Protein AF-Q6QNE8-F1 (afdb_monomer_lite)

pLDDT: mean 96.63, std 1.95, range [86.62, 98.81]

Foldseek 3Di:
DVVQVVLLVVVVVCVVVVVPDQQLVVLVVLCPDDPPHDPVSVVSNVQCVVPVPPNTPCPRPVNVVVCVVCVVVLVVVVVVCVVVVHDDPVSVVVNVVVVVVPDPDDPVVVVQVVCCVVPVPDDD

Secondary structure (DSSP, 8-state):
-HHHHHHHHH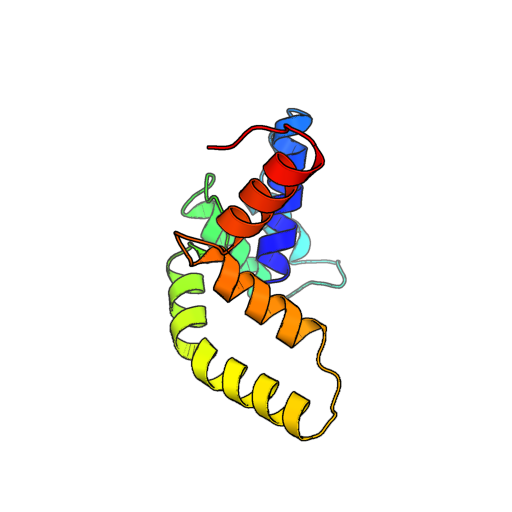HHHHHHHT----HHHHHHHTTSSSTT--THHHHHHHHHHH-TT-S-GGGSHHHHHHHHHHHHHHHHHHHHHHHTT---HHHHHHHHHHHHHT-SS-THHHHHHHHHHHH-----

Sequence (124 aa):
CSYAQGMNLLRAKSGEKGWNLNLGEMARIWKGGCIIRAVFLDRIKKAYQRNPNLANLMVDPEFAREMVQRQAAWRRVVGLAVQKGISVPGMSASLQYFDTYRRSRLPANLVQAQRDYFGAHTYE

Organism: Capsicum annuum (NCBI:txid4072)

InterPro domains:
  IPR006114 6-phosphogluconate dehydrogenase, C-terminal [PF00393] (1-124)
  IPR006114 6-phosphogluconate dehydrogenase, C-terminal [SM01350] (1-124)
  IPR006183 6-phosphogluconate dehydrogenase [PTHR11811] (1-124)
  IPR008927 6-phosphogluconate dehydrogenase-like, C-terminal domain superfamily [SSF48179] (1-124)
  IPR013328 6-phosphogluconate dehydrogenase, domain 2 [G3DSA:1.10.1040.10] (1-104)

Structure (mmCIF, N/CA/C/O backbone):
data_AF-Q6QNE8-F1
#
_entry.id   AF-Q6QNE8-F1
#
loop_
_atom_site.group_PDB
_atom_site.id
_atom_site.type_symbol
_atom_site.label_atom_id
_atom_site.label_alt_id
_atom_site.label_comp_id
_atom_site.label_asym_id
_atom_site.label_entity_id
_atom_site.label_seq_id
_atom_site.pdbx_PDB_ins_code
_atom_site.Cartn_x
_atom_site.Cartn_y
_atom_site.Cartn_z
_atom_site.occupancy
_atom_site.B_iso_or_equiv
_atom_site.auth_seq_id
_atom_site.auth_comp_id
_atom_site.auth_asym_id
_atom_site.auth_atom_id
_atom_site.pdbx_PDB_model_num
ATOM 1 N N . CYS A 1 1 ? -4.572 0.368 1.516 1.00 92.94 1 CYS A N 1
ATOM 2 C CA . CYS A 1 1 ? -3.180 0.601 1.064 1.00 92.94 1 CYS A CA 1
ATOM 3 C C . CYS A 1 1 ? -2.566 1.878 1.631 1.00 92.94 1 CYS A C 1
ATOM 5 O O . CYS A 1 1 ? -1.560 1.755 2.307 1.00 92.94 1 CYS A O 1
ATOM 7 N N . SER A 1 2 ? -3.153 3.068 1.434 1.00 97.25 2 SER A N 1
ATOM 8 C CA . SER A 1 2 ? -2.552 4.334 1.910 1.00 97.25 2 SER A CA 1
ATOM 9 C C . SER A 1 2 ? -2.196 4.337 3.412 1.00 97.25 2 SER A C 1
ATOM 11 O O . SER A 1 2 ? -1.033 4.528 3.753 1.00 97.25 2 SER A O 1
ATOM 13 N N . TYR A 1 3 ? -3.131 3.983 4.307 1.00 97.69 3 TYR A N 1
ATOM 14 C CA . TYR A 1 3 ? -2.822 3.838 5.741 1.00 97.69 3 TYR A CA 1
ATOM 15 C C . TYR A 1 3 ? -1.707 2.823 6.023 1.00 97.69 3 TYR A C 1
ATOM 17 O O . TYR A 1 3 ? -0.852 3.076 6.859 1.00 97.69 3 TYR A O 1
ATOM 25 N N . ALA A 1 4 ? -1.671 1.694 5.311 1.00 97.56 4 ALA A N 1
ATOM 26 C CA . ALA A 1 4 ? -0.616 0.695 5.481 1.00 97.56 4 ALA A CA 1
ATOM 27 C C . ALA A 1 4 ? 0.774 1.262 5.147 1.00 97.56 4 ALA A C 1
ATOM 29 O O . ALA A 1 4 ? 1.720 1.052 5.900 1.00 97.56 4 ALA A O 1
ATOM 30 N N . GLN A 1 5 ? 0.880 2.035 4.062 1.00 98.00 5 GLN A N 1
ATOM 31 C CA . GLN A 1 5 ? 2.117 2.723 3.685 1.00 98.00 5 GLN A CA 1
ATOM 32 C C . GLN A 1 5 ? 2.517 3.770 4.734 1.00 98.00 5 GLN A C 1
ATOM 34 O O . GLN A 1 5 ? 3.669 3.792 5.158 1.00 98.00 5 GLN A O 1
ATOM 39 N N . GLY A 1 6 ? 1.565 4.581 5.210 1.00 97.62 6 GLY A N 1
ATOM 40 C CA . GLY A 1 6 ? 1.819 5.587 6.246 1.00 97.62 6 GLY A CA 1
ATOM 41 C C . GLY A 1 6 ? 2.283 4.980 7.573 1.00 97.62 6 GLY A C 1
ATOM 42 O O . GLY A 1 6 ? 3.258 5.444 8.159 1.00 97.62 6 GLY A O 1
ATOM 43 N N . MET A 1 7 ? 1.650 3.895 8.024 1.00 97.00 7 MET A N 1
ATOM 44 C CA 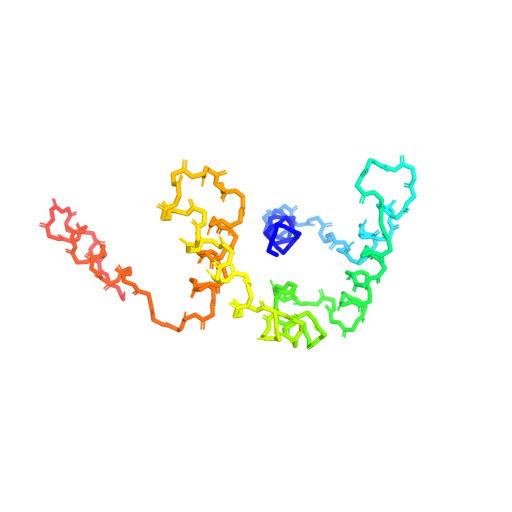. MET A 1 7 ? 2.061 3.214 9.255 1.00 97.00 7 MET A CA 1
ATOM 45 C C . MET A 1 7 ? 3.440 2.554 9.121 1.00 97.00 7 MET A C 1
ATOM 47 O O . MET A 1 7 ? 4.225 2.590 10.068 1.00 97.00 7 MET A O 1
ATOM 51 N N . ASN A 1 8 ? 3.774 2.002 7.949 1.00 96.12 8 ASN A N 1
ATOM 52 C CA . ASN A 1 8 ? 5.115 1.474 7.687 1.00 96.12 8 ASN A CA 1
ATOM 53 C C . ASN A 1 8 ? 6.178 2.575 7.680 1.00 96.12 8 ASN A C 1
ATOM 55 O O . ASN A 1 8 ? 7.264 2.362 8.211 1.00 96.12 8 ASN A O 1
ATOM 59 N N . LEU A 1 9 ? 5.867 3.748 7.120 1.00 97.50 9 LEU A N 1
ATOM 60 C CA . LEU A 1 9 ? 6.767 4.900 7.141 1.00 97.50 9 LEU A CA 1
ATOM 61 C C . LEU A 1 9 ? 7.071 5.335 8.581 1.00 97.50 9 LEU A C 1
ATOM 63 O O . LEU A 1 9 ? 8.234 5.504 8.947 1.00 97.50 9 LEU A O 1
ATOM 67 N N . LEU A 1 10 ? 6.036 5.450 9.418 1.00 97.06 10 LEU A N 1
ATOM 68 C CA . LEU A 1 10 ? 6.185 5.785 10.837 1.00 97.06 10 LEU A CA 1
ATOM 69 C C . LEU A 1 10 ? 7.005 4.736 11.591 1.00 97.06 10 LEU A C 1
ATOM 71 O O . LEU A 1 10 ? 7.883 5.089 12.374 1.00 97.06 10 LEU A O 1
ATOM 75 N N . ARG A 1 11 ? 6.767 3.449 11.321 1.00 95.88 11 ARG A N 1
ATOM 76 C CA . ARG A 1 11 ? 7.547 2.345 11.894 1.00 95.88 11 ARG A CA 1
ATOM 77 C C . ARG A 1 11 ? 9.020 2.423 11.509 1.00 95.88 11 ARG A C 1
ATOM 79 O O . ARG A 1 11 ? 9.873 2.344 12.387 1.00 95.88 11 ARG A O 1
ATOM 86 N N . ALA A 1 12 ? 9.311 2.587 10.219 1.00 96.69 12 ALA A N 1
ATOM 87 C CA . ALA A 1 12 ? 10.678 2.684 9.720 1.00 96.69 12 ALA A CA 1
ATOM 88 C C . ALA A 1 12 ? 11.410 3.858 10.380 1.00 96.69 12 ALA A C 1
ATOM 90 O O . ALA A 1 12 ? 12.511 3.683 10.901 1.00 96.69 12 ALA A O 1
ATOM 91 N N . LYS A 1 13 ? 10.758 5.027 10.462 1.00 97.81 13 LYS A N 1
ATOM 92 C CA . LYS A 1 13 ? 11.352 6.200 11.107 1.00 97.81 13 LYS A CA 1
ATOM 93 C C . LYS A 1 13 ? 11.528 6.023 12.613 1.00 97.81 13 LYS A C 1
ATOM 95 O O . LYS A 1 13 ? 12.545 6.443 13.157 1.00 97.81 13 LYS A O 1
ATOM 100 N N . SER A 1 14 ? 10.578 5.367 13.278 1.00 96.62 14 SER A N 1
ATOM 101 C CA . SER A 1 14 ? 10.701 5.010 14.691 1.00 96.62 14 SER A CA 1
ATOM 102 C C . SER A 1 14 ? 11.904 4.108 14.952 1.00 96.62 14 SER A C 1
ATOM 104 O O . SER A 1 14 ? 12.565 4.295 15.968 1.00 96.62 14 SER A O 1
ATOM 106 N N . GLY A 1 15 ? 12.171 3.141 14.067 1.00 95.94 15 GLY A N 1
ATOM 107 C CA . GLY A 1 15 ? 13.340 2.264 14.157 1.00 95.94 15 GLY A CA 1
ATOM 108 C C . GLY A 1 15 ? 14.644 3.031 13.951 1.00 95.94 15 GLY A C 1
ATOM 109 O O . GLY A 1 15 ? 15.539 2.943 14.781 1.00 95.94 15 GLY A O 1
ATOM 110 N N . GLU A 1 16 ? 14.713 3.861 12.906 1.00 97.94 16 GLU A N 1
ATOM 111 C CA . GLU A 1 16 ? 15.879 4.712 12.615 1.00 97.94 16 GLU A CA 1
ATOM 112 C C . GLU A 1 16 ? 16.214 5.671 13.770 1.00 97.94 16 GLU A C 1
ATOM 114 O O . GLU A 1 16 ? 17.380 5.954 14.028 1.00 97.94 16 GLU A O 1
ATOM 119 N N . LYS A 1 17 ? 15.194 6.207 14.454 1.00 97.75 17 LYS A N 1
ATOM 120 C CA . LYS A 1 17 ? 15.363 7.220 15.507 1.00 97.75 17 LYS A CA 1
ATOM 121 C C . LYS A 1 17 ? 15.286 6.685 16.936 1.00 97.75 17 LYS A C 1
ATOM 123 O O . LYS A 1 17 ? 15.443 7.470 17.866 1.00 97.75 17 LYS A O 1
ATOM 128 N N . GLY A 1 18 ? 15.010 5.397 17.130 1.00 97.38 18 GLY A N 1
ATOM 129 C CA . GLY A 1 18 ? 14.828 4.813 18.463 1.00 97.38 18 GLY A CA 1
ATOM 130 C C . GLY A 1 18 ? 13.645 5.395 19.252 1.00 97.38 18 GLY A C 1
ATOM 131 O O . GLY A 1 18 ? 13.650 5.366 20.477 1.00 97.38 18 GLY A O 1
ATOM 132 N N . TRP A 1 19 ? 12.627 5.942 18.579 1.00 97.25 19 TRP A N 1
ATOM 133 C CA . TRP A 1 19 ? 11.502 6.624 19.240 1.00 97.25 19 TRP A CA 1
ATOM 134 C C . TRP A 1 19 ? 10.514 5.689 19.939 1.00 97.25 19 TRP A C 1
ATOM 136 O O . TRP A 1 19 ? 9.680 6.163 20.705 1.00 97.25 19 TRP A O 1
ATOM 146 N N . ASN A 1 20 ? 10.569 4.383 19.657 1.00 95.12 20 ASN A N 1
ATOM 147 C CA . ASN A 1 20 ? 9.636 3.385 20.191 1.00 95.12 20 ASN A CA 1
ATOM 148 C C . ASN A 1 20 ? 8.158 3.804 20.047 1.00 95.12 20 ASN A C 1
ATOM 150 O O . ASN A 1 20 ? 7.368 3.702 20.986 1.00 95.12 20 ASN A O 1
ATOM 154 N N . LEU A 1 21 ? 7.778 4.295 18.859 1.00 95.94 21 LEU A N 1
ATOM 155 C CA . LEU A 1 21 ? 6.424 4.775 18.589 1.00 95.94 21 LEU A CA 1
ATOM 156 C C . LEU A 1 21 ? 5.383 3.677 18.823 1.00 95.94 21 LEU A C 1
ATOM 158 O O . LEU A 1 21 ? 5.429 2.601 18.221 1.00 95.94 21 LEU A O 1
ATOM 162 N N . ASN A 1 22 ? 4.364 4.000 19.618 1.00 95.94 22 ASN A N 1
ATOM 163 C CA . ASN A 1 22 ? 3.194 3.151 19.779 1.00 95.94 22 ASN A CA 1
ATOM 164 C C . ASN A 1 22 ? 2.166 3.441 18.673 1.00 95.94 22 ASN A C 1
ATOM 166 O O . ASN A 1 22 ? 1.326 4.335 18.781 1.00 95.94 22 ASN A O 1
ATOM 170 N N . LEU A 1 23 ? 2.225 2.647 17.604 1.00 95.69 23 LEU A N 1
ATOM 171 C CA . LEU A 1 23 ? 1.351 2.783 16.436 1.00 95.69 23 LEU A CA 1
ATOM 172 C C . LEU A 1 23 ? -0.147 2.607 16.754 1.00 95.69 23 LEU A C 1
ATOM 174 O O . LEU A 1 23 ? -0.990 3.234 16.110 1.00 95.69 23 LEU A O 1
ATOM 178 N N . GLY A 1 24 ? -0.490 1.791 17.755 1.00 94.50 24 GLY A N 1
ATOM 179 C CA . GLY A 1 24 ? -1.872 1.628 18.214 1.00 94.50 24 GLY A CA 1
ATOM 180 C C . GLY A 1 24 ? -2.406 2.890 18.894 1.00 94.50 24 GLY A C 1
ATOM 181 O O . GLY A 1 24 ? -3.523 3.325 18.605 1.00 94.50 24 GLY A O 1
ATOM 182 N N . GLU A 1 25 ? -1.589 3.523 19.738 1.00 95.56 25 GLU A N 1
ATOM 183 C CA . GLU A 1 25 ? -1.935 4.791 20.389 1.00 95.56 25 GLU A CA 1
ATOM 184 C C . GLU A 1 25 ? -1.999 5.955 19.398 1.00 95.56 25 GLU A C 1
ATOM 186 O O . GLU A 1 25 ? -2.920 6.769 19.481 1.00 95.56 25 GLU A O 1
ATOM 191 N N . MET A 1 26 ? -1.117 5.990 18.394 1.00 95.00 26 MET A N 1
ATOM 192 C CA . MET A 1 26 ? -1.219 6.954 17.290 1.00 95.00 26 MET A CA 1
ATOM 193 C C . MET A 1 26 ? -2.563 6.835 16.557 1.00 95.00 26 MET A C 1
ATOM 195 O O . MET A 1 26 ? -3.267 7.827 16.364 1.00 95.00 26 MET A O 1
ATOM 199 N N . ALA A 1 27 ? -2.976 5.611 16.212 1.00 94.44 27 ALA A N 1
ATOM 200 C CA . ALA A 1 27 ? -4.275 5.386 15.585 1.00 94.44 27 ALA A CA 1
ATOM 201 C C . ALA A 1 27 ? -5.444 5.804 16.495 1.00 94.44 27 ALA A C 1
ATOM 203 O O . ALA A 1 27 ? -6.453 6.304 15.997 1.00 94.44 27 ALA A O 1
ATOM 204 N N . ARG A 1 28 ? -5.313 5.647 17.823 1.00 94.25 28 ARG A N 1
ATOM 205 C CA . ARG A 1 28 ? -6.322 6.091 18.797 1.00 94.25 28 ARG A CA 1
ATOM 206 C C . ARG A 1 28 ? -6.467 7.612 18.814 1.00 94.25 28 ARG A C 1
ATOM 208 O O . ARG A 1 28 ? -7.602 8.082 18.771 1.00 94.25 28 ARG A O 1
ATOM 215 N N . ILE A 1 29 ? -5.370 8.370 18.880 1.00 94.62 29 ILE A N 1
ATOM 216 C CA . ILE A 1 29 ? -5.443 9.842 18.942 1.00 94.62 29 ILE A CA 1
ATOM 217 C C . ILE A 1 29 ? -6.000 10.445 17.648 1.00 94.62 29 ILE A C 1
ATOM 219 O O . ILE A 1 29 ? -6.708 11.443 17.701 1.00 94.62 29 ILE A O 1
ATOM 223 N N . TRP A 1 30 ? -5.798 9.798 16.495 1.00 95.56 30 TRP A N 1
ATOM 224 C CA . TRP A 1 30 ? -6.401 10.236 15.232 1.00 95.56 30 TRP A CA 1
ATOM 225 C C . TRP A 1 30 ? -7.918 10.007 15.150 1.00 95.56 30 TRP A C 1
ATOM 227 O O . TRP A 1 30 ? -8.564 10.486 14.223 1.00 95.56 30 TRP A O 1
ATOM 237 N N . LYS A 1 31 ? -8.534 9.293 16.100 1.00 90.19 31 LYS A N 1
ATOM 238 C CA . LYS A 1 31 ? -9.993 9.089 16.092 1.00 90.19 31 LYS A CA 1
ATOM 239 C C . LYS A 1 31 ? -10.784 10.369 16.374 1.00 90.19 31 LYS A C 1
ATOM 241 O O . LYS A 1 31 ? -11.957 10.421 16.016 1.00 90.19 31 LYS A O 1
ATOM 246 N N . GLY A 1 32 ? -10.186 11.364 17.029 1.00 88.50 32 GLY A N 1
ATOM 247 C CA . GLY A 1 32 ? -10.865 12.588 17.456 1.00 88.50 32 GLY A CA 1
ATOM 248 C C . GLY A 1 32 ? -10.101 13.844 17.053 1.00 88.50 32 GLY A C 1
ATOM 249 O O . GLY A 1 32 ? -8.876 13.842 16.993 1.00 88.50 32 GLY A O 1
ATOM 250 N N . GLY A 1 33 ? -10.829 14.922 16.758 1.00 91.50 33 GLY A N 1
ATOM 251 C CA . GLY A 1 33 ? -10.270 16.255 16.498 1.00 91.50 33 GLY A CA 1
ATOM 252 C C . GLY A 1 33 ? -9.585 16.445 15.139 1.00 91.50 33 GLY A C 1
ATOM 253 O O . GLY A 1 33 ? -9.717 17.511 14.547 1.00 91.50 33 GLY A O 1
ATOM 254 N N . CYS A 1 34 ? -8.906 15.434 14.592 1.00 95.19 34 CYS A N 1
ATOM 255 C CA . CYS A 1 34 ? -8.187 15.582 13.326 1.00 95.19 34 CYS A CA 1
ATOM 256 C C . CYS A 1 34 ? -9.092 15.432 12.082 1.00 95.19 34 CYS A C 1
ATOM 258 O O . CYS A 1 34 ? -10.245 14.987 12.154 1.00 95.19 34 CYS A O 1
ATOM 260 N N . ILE A 1 35 ? -8.560 15.818 10.915 1.00 97.44 35 ILE A N 1
ATOM 261 C CA . ILE A 1 35 ? -9.271 15.788 9.622 1.00 97.44 35 ILE A CA 1
ATOM 262 C C . ILE A 1 35 ? -9.530 14.356 9.138 1.00 97.44 35 ILE A C 1
ATOM 264 O O . ILE A 1 35 ? -10.591 14.077 8.590 1.00 97.44 35 ILE A O 1
ATOM 268 N N . ILE A 1 36 ? -8.605 13.427 9.391 1.00 95.81 36 ILE A N 1
ATOM 269 C CA . ILE A 1 36 ? -8.696 12.034 8.919 1.00 95.81 36 ILE A CA 1
ATOM 270 C C . ILE A 1 36 ? -9.549 11.128 9.823 1.00 95.81 36 ILE A C 1
ATOM 272 O O . ILE A 1 36 ? -9.550 9.907 9.650 1.00 95.81 36 ILE A O 1
ATOM 276 N N . ARG A 1 37 ? -10.249 11.707 10.807 1.00 95.38 37 ARG A N 1
ATOM 277 C CA . ARG A 1 37 ? -11.055 10.968 11.784 1.00 95.38 37 ARG A CA 1
ATOM 278 C C . ARG A 1 37 ? -12.089 10.082 11.085 1.00 95.38 37 ARG A C 1
ATOM 280 O O . ARG A 1 37 ? -12.860 10.539 10.245 1.00 95.38 37 ARG A O 1
ATOM 287 N N . ALA A 1 38 ? -12.122 8.805 11.448 1.00 95.12 38 ALA A N 1
ATOM 288 C CA . ALA A 1 38 ? -13.068 7.842 10.897 1.00 95.12 38 ALA A CA 1
ATOM 289 C C . ALA A 1 38 ? -13.232 6.641 11.833 1.00 95.12 38 ALA A C 1
ATOM 291 O O . ALA A 1 38 ? -12.294 6.259 12.536 1.00 95.12 38 ALA A O 1
ATOM 292 N N . VAL A 1 39 ? -14.380 5.956 11.747 1.00 94.31 39 VAL A N 1
ATOM 293 C CA . VAL A 1 39 ? -14.587 4.640 12.390 1.00 94.31 39 VAL A CA 1
ATOM 294 C C . VAL A 1 39 ? -13.520 3.618 11.968 1.00 94.31 39 VAL A C 1
ATOM 296 O O . VAL A 1 39 ? -13.163 2.729 12.736 1.00 94.31 39 VAL A O 1
ATOM 299 N N . PHE A 1 40 ? -12.938 3.799 10.778 1.00 95.44 40 PHE A N 1
ATOM 300 C CA . PHE A 1 40 ? -11.826 3.007 10.254 1.00 95.44 40 PHE A CA 1
ATOM 301 C C . PHE A 1 40 ? -10.598 2.985 11.179 1.00 95.44 40 PHE A C 1
ATOM 303 O O . PHE A 1 40 ? -9.935 1.958 11.300 1.00 95.44 40 PHE A O 1
ATOM 310 N N . LEU A 1 41 ? -10.312 4.083 11.884 1.00 96.69 41 LEU A N 1
ATOM 311 C CA . LEU A 1 41 ? -9.147 4.183 12.768 1.00 96.69 41 LEU A CA 1
ATOM 312 C C . LEU A 1 41 ? -9.265 3.291 14.010 1.00 96.69 41 LEU A C 1
ATOM 314 O O . LEU A 1 41 ? -8.252 2.835 14.535 1.00 96.69 41 LEU A O 1
ATOM 318 N N . ASP A 1 42 ? -10.487 2.964 14.444 1.00 95.69 42 ASP A N 1
ATOM 319 C CA . ASP A 1 42 ? -10.699 1.974 15.506 1.00 95.69 42 ASP A CA 1
ATOM 320 C C . ASP A 1 42 ? -10.230 0.577 15.082 1.00 95.69 42 ASP A C 1
ATOM 322 O O . ASP A 1 42 ? -9.664 -0.168 15.879 1.00 95.69 42 ASP A O 1
ATOM 326 N N . ARG A 1 43 ? -10.394 0.248 13.797 1.00 96.38 43 ARG A N 1
ATOM 327 C CA . ARG A 1 43 ? -9.934 -1.021 13.224 1.00 96.38 43 ARG A CA 1
ATOM 328 C C . ARG A 1 43 ? -8.411 -1.076 13.133 1.00 96.38 43 ARG A C 1
ATOM 330 O O . ARG A 1 43 ? -7.825 -2.099 13.466 1.00 96.38 43 ARG A O 1
ATOM 337 N N . ILE A 1 44 ? -7.765 0.034 12.762 1.00 97.31 44 ILE A N 1
ATOM 338 C CA . ILE A 1 44 ? -6.295 0.147 12.787 1.00 97.31 44 ILE A CA 1
ATOM 339 C C . ILE A 1 44 ? -5.770 -0.028 14.214 1.00 97.31 44 ILE A C 1
ATOM 341 O O . ILE A 1 44 ? -4.851 -0.815 14.435 1.00 97.31 44 ILE A O 1
ATOM 345 N N . LYS A 1 45 ? -6.377 0.659 15.190 1.00 96.50 45 LYS A N 1
ATOM 346 C CA . LYS A 1 45 ? -6.041 0.496 16.609 1.00 96.50 45 LYS A CA 1
ATOM 347 C C . LYS A 1 45 ? -6.142 -0.976 17.022 1.00 96.50 45 LYS A C 1
ATOM 349 O O . LYS A 1 45 ? -5.184 -1.510 17.571 1.00 96.50 45 LYS A O 1
ATOM 354 N N . LYS A 1 46 ? -7.265 -1.639 16.725 1.00 97.00 46 LYS A N 1
ATOM 355 C CA . LYS A 1 46 ? -7.485 -3.062 17.037 1.00 97.00 46 LYS A CA 1
ATOM 356 C C . LYS A 1 46 ? -6.438 -3.975 16.397 1.00 97.00 46 LYS A C 1
ATOM 358 O O . LYS A 1 46 ? -5.952 -4.876 17.071 1.00 97.00 46 LYS A O 1
ATOM 363 N N . ALA A 1 47 ? -6.036 -3.722 15.152 1.00 97.75 47 ALA A N 1
ATOM 364 C CA . ALA A 1 47 ? -4.976 -4.488 14.493 1.00 97.75 47 ALA A CA 1
ATOM 365 C C . ALA A 1 47 ? -3.635 -4.401 15.248 1.00 97.75 47 ALA A C 1
ATOM 367 O O . ALA A 1 47 ? -3.006 -5.427 15.503 1.00 97.75 47 ALA A O 1
ATOM 368 N N . TYR A 1 48 ? -3.236 -3.204 15.691 1.00 96.94 48 TYR A N 1
ATOM 369 C CA . TYR A 1 48 ? -2.017 -3.030 16.493 1.00 96.94 48 TYR A CA 1
ATOM 370 C C . TYR A 1 48 ? -2.158 -3.485 17.952 1.00 96.94 48 TYR A C 1
ATOM 372 O O . TYR A 1 48 ? -1.157 -3.827 18.569 1.00 96.94 48 TYR A O 1
ATOM 380 N N . GLN A 1 49 ? -3.373 -3.544 18.506 1.00 95.62 49 GLN A N 1
ATOM 381 C CA . GLN A 1 49 ? -3.618 -4.186 19.803 1.00 95.62 49 GLN A CA 1
ATOM 382 C C . GLN A 1 49 ? -3.478 -5.709 19.718 1.00 95.62 49 GLN A C 1
ATOM 384 O O . GLN A 1 49 ? -2.906 -6.314 20.618 1.00 95.62 49 GLN A O 1
ATOM 389 N N . ARG A 1 50 ? -3.969 -6.327 18.633 1.00 96.12 50 ARG A N 1
ATOM 390 C CA . ARG A 1 50 ? -3.788 -7.764 18.370 1.00 96.12 50 ARG A CA 1
ATOM 391 C C . ARG A 1 50 ? -2.321 -8.121 18.161 1.00 96.12 50 ARG A C 1
ATOM 393 O O . ARG A 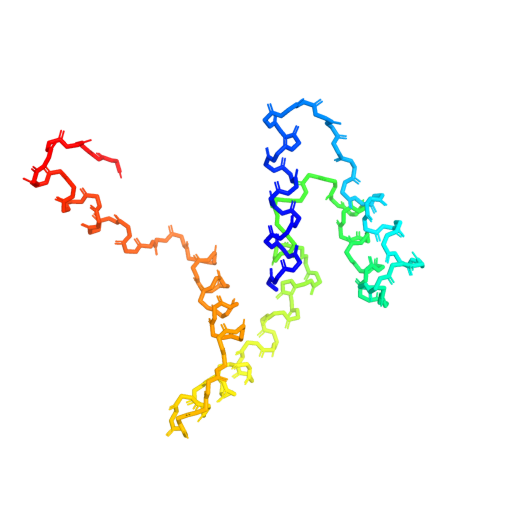1 50 ? -1.868 -9.148 18.651 1.00 96.12 50 ARG A O 1
ATOM 400 N N . ASN A 1 51 ? -1.595 -7.297 17.408 1.00 96.75 51 ASN A N 1
ATOM 401 C CA . ASN A 1 51 ? -0.178 -7.500 17.142 1.00 96.75 51 ASN A CA 1
ATOM 402 C C . ASN A 1 51 ? 0.572 -6.154 17.135 1.00 96.75 51 ASN A C 1
ATOM 404 O O . ASN A 1 51 ? 0.620 -5.482 16.099 1.00 96.75 51 ASN A O 1
ATOM 408 N N . PRO A 1 52 ? 1.220 -5.771 18.250 1.00 93.75 52 PRO A N 1
ATOM 409 C CA . PRO A 1 52 ? 2.032 -4.551 18.309 1.00 93.75 52 PRO A CA 1
ATOM 410 C C . PRO A 1 52 ? 3.166 -4.546 17.271 1.00 93.75 52 PRO A C 1
ATOM 412 O O . PRO A 1 52 ? 3.491 -3.518 16.671 1.00 93.75 52 PRO A O 1
ATOM 415 N N . ASN A 1 53 ? 3.697 -5.730 16.962 1.00 93.44 53 ASN A N 1
ATOM 416 C CA . ASN A 1 53 ? 4.787 -5.937 16.015 1.00 93.44 53 ASN A CA 1
ATOM 417 C C . ASN A 1 53 ? 4.309 -6.134 14.568 1.00 93.44 53 ASN A C 1
ATOM 419 O O . ASN A 1 53 ? 5.123 -6.443 13.702 1.00 93.44 53 ASN A O 1
ATOM 423 N N . LEU A 1 54 ? 3.033 -5.875 14.255 1.00 95.81 54 LEU A N 1
ATOM 424 C CA . LEU A 1 54 ? 2.447 -6.063 12.924 1.00 95.81 54 LEU A CA 1
ATOM 425 C C . LEU A 1 54 ? 3.241 -5.362 11.811 1.00 95.81 54 LEU A C 1
ATOM 427 O O . LEU A 1 54 ? 3.191 -4.141 11.683 1.00 95.81 54 LEU A O 1
ATOM 431 N N . ALA A 1 55 ? 3.929 -6.139 10.973 1.00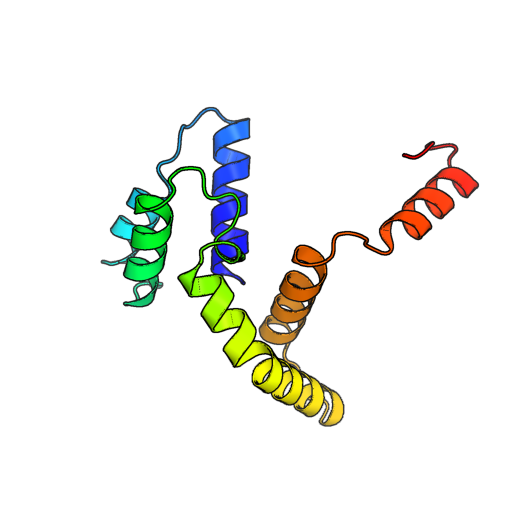 92.62 55 ALA A N 1
ATOM 432 C CA . ALA A 1 55 ? 4.826 -5.608 9.945 1.00 92.62 55 ALA A CA 1
ATOM 433 C C . ALA A 1 55 ? 4.130 -4.677 8.940 1.00 92.62 55 ALA A C 1
ATOM 435 O O . ALA A 1 55 ? 4.755 -3.750 8.437 1.00 92.62 55 ALA A O 1
ATOM 436 N N . ASN A 1 56 ? 2.852 -4.929 8.644 1.00 96.38 56 ASN A N 1
ATOM 437 C CA . ASN A 1 56 ? 2.053 -4.149 7.707 1.00 96.38 56 ASN A CA 1
ATOM 438 C C . ASN A 1 56 ? 0.557 -4.356 7.990 1.00 96.38 56 ASN A C 1
ATOM 440 O O . ASN A 1 56 ? 0.124 -5.479 8.237 1.00 96.38 56 ASN A O 1
ATOM 444 N N . LEU A 1 57 ? -0.266 -3.310 7.885 1.00 97.06 57 LEU A N 1
ATOM 445 C CA . LEU A 1 57 ? -1.722 -3.447 8.042 1.00 97.06 57 LEU A CA 1
ATOM 446 C C . LEU A 1 57 ? -2.360 -4.425 7.046 1.00 97.06 57 LEU A C 1
ATOM 448 O O . LEU A 1 57 ? -3.383 -5.019 7.354 1.00 97.06 57 LEU A O 1
ATOM 452 N N . MET A 1 58 ? -1.772 -4.622 5.865 1.00 96.00 58 MET A N 1
ATOM 453 C CA . MET A 1 58 ? -2.298 -5.550 4.859 1.00 96.00 58 MET A CA 1
ATOM 454 C C . MET A 1 58 ? -2.167 -7.026 5.253 1.00 96.00 58 MET A C 1
ATOM 456 O O . MET A 1 58 ? -2.830 -7.850 4.629 1.00 96.00 58 MET A O 1
ATOM 460 N N . VAL A 1 59 ? -1.336 -7.362 6.249 1.00 95.44 59 VAL A N 1
ATOM 461 C CA . VAL A 1 59 ? -1.178 -8.742 6.748 1.00 95.44 59 VAL A CA 1
ATOM 462 C C . VAL A 1 59 ? -1.943 -9.000 8.048 1.00 95.44 59 VAL A C 1
ATOM 464 O O . VAL A 1 59 ? -1.923 -10.116 8.557 1.00 95.44 59 VAL A O 1
ATOM 467 N N . ASP A 1 60 ? -2.650 -7.999 8.582 1.00 97.75 60 ASP A N 1
ATOM 468 C CA . ASP A 1 60 ? -3.623 -8.239 9.649 1.00 97.75 60 ASP A CA 1
ATOM 469 C C . ASP A 1 60 ? -4.790 -9.096 9.112 1.00 97.75 60 ASP A C 1
ATOM 471 O O . ASP A 1 60 ? -5.281 -8.818 8.014 1.00 97.75 60 ASP A O 1
ATOM 475 N N . PRO A 1 61 ? -5.275 -10.111 9.854 1.00 96.81 61 PRO A N 1
ATOM 476 C CA . PRO A 1 61 ? -6.268 -11.058 9.343 1.00 96.81 61 PRO A CA 1
ATOM 477 C C . PRO A 1 61 ? -7.589 -10.438 8.867 1.00 96.81 61 PRO A C 1
ATOM 479 O O . PRO A 1 61 ? -8.200 -10.950 7.925 1.00 96.81 61 PRO A O 1
ATOM 482 N N . GLU A 1 62 ? -8.057 -9.357 9.497 1.00 96.88 62 GLU A N 1
ATOM 483 C CA . GLU A 1 62 ? -9.306 -8.699 9.098 1.00 96.88 62 GLU A CA 1
ATOM 484 C C . GLU A 1 62 ? -9.097 -7.887 7.820 1.00 96.88 62 GLU A C 1
ATOM 486 O O . GLU A 1 62 ? -9.859 -8.028 6.860 1.00 96.88 62 GLU A O 1
ATOM 491 N N . PHE A 1 63 ? -8.038 -7.075 7.774 1.00 97.44 63 PHE A N 1
ATOM 492 C CA . PHE A 1 63 ? -7.710 -6.287 6.587 1.00 97.44 63 PHE A CA 1
ATOM 493 C C . PHE A 1 63 ? -7.357 -7.172 5.388 1.00 97.44 63 PHE A C 1
ATOM 495 O O . PHE A 1 63 ? -7.852 -6.925 4.288 1.00 97.44 63 PHE A O 1
ATOM 502 N N . ALA A 1 64 ? -6.569 -8.232 5.584 1.00 96.94 64 ALA A N 1
ATOM 503 C CA . ALA A 1 64 ? -6.220 -9.185 4.534 1.00 96.94 64 ALA A CA 1
ATOM 504 C C . ALA A 1 64 ? -7.474 -9.824 3.920 1.00 96.94 64 ALA A C 1
ATOM 506 O O . ALA A 1 64 ? -7.631 -9.846 2.696 1.00 96.94 64 ALA A O 1
ATOM 507 N N . ARG A 1 65 ? -8.416 -10.272 4.762 1.00 97.38 65 ARG A N 1
ATOM 508 C CA . ARG A 1 65 ? -9.692 -10.847 4.315 1.00 97.38 65 ARG A CA 1
ATOM 509 C C . ARG A 1 65 ? -10.496 -9.857 3.479 1.00 97.38 65 ARG A C 1
ATOM 511 O O . ARG A 1 65 ? -10.976 -10.205 2.401 1.00 97.38 65 ARG A O 1
ATOM 518 N N . GLU A 1 66 ? -10.623 -8.616 3.941 1.00 96.31 66 GLU A N 1
ATOM 519 C CA . GLU A 1 66 ? -11.370 -7.592 3.212 1.00 96.31 66 GLU A CA 1
ATOM 520 C C . GLU A 1 66 ? -10.741 -7.237 1.866 1.00 96.31 66 GLU A C 1
ATOM 522 O O . GLU A 1 66 ? -11.471 -7.047 0.887 1.00 96.31 66 GLU A O 1
ATOM 527 N N . MET A 1 67 ? -9.408 -7.167 1.813 1.00 96.12 67 MET A N 1
ATOM 528 C CA . MET A 1 67 ? -8.651 -6.919 0.588 1.00 96.12 67 MET A CA 1
ATOM 529 C C . MET A 1 67 ? -8.880 -8.041 -0.428 1.00 96.12 67 MET A C 1
ATOM 531 O O . MET A 1 67 ? -9.183 -7.757 -1.587 1.00 96.12 67 MET A O 1
ATOM 535 N N . VAL A 1 68 ? -8.818 -9.306 0.002 1.00 96.12 68 VAL A N 1
ATOM 536 C CA . VAL A 1 68 ? -9.083 -10.468 -0.864 1.00 96.12 68 VAL A CA 1
ATOM 537 C C . VAL A 1 68 ? -10.514 -10.445 -1.407 1.00 96.12 68 VAL A C 1
ATOM 539 O O . VAL A 1 68 ? -10.710 -10.645 -2.604 1.00 96.12 68 VAL A O 1
ATOM 542 N N . GLN A 1 69 ? -11.503 -10.125 -0.569 1.00 97.94 69 GLN A N 1
ATOM 543 C CA . GLN A 1 69 ? -12.908 -10.036 -0.985 1.00 97.94 69 GLN A CA 1
ATOM 544 C C . GLN A 1 69 ? -13.169 -8.907 -1.996 1.00 97.94 69 GLN A C 1
ATOM 546 O O . GLN A 1 69 ? -14.018 -9.043 -2.874 1.00 97.94 69 GLN A O 1
ATOM 551 N N . ARG A 1 70 ? -12.462 -7.774 -1.880 1.00 97.12 70 ARG A N 1
ATOM 552 C CA . ARG A 1 70 ? -12.755 -6.555 -2.659 1.00 97.12 70 ARG A CA 1
ATOM 553 C C . ARG A 1 70 ? -11.849 -6.356 -3.871 1.00 97.12 70 ARG A C 1
ATOM 555 O O . ARG A 1 70 ? -12.227 -5.612 -4.778 1.00 97.12 70 ARG A O 1
ATOM 562 N N . GLN A 1 71 ? -10.691 -7.020 -3.942 1.00 97.69 71 GLN A N 1
ATOM 563 C CA . GLN A 1 71 ? -9.715 -6.771 -5.010 1.00 97.69 71 GLN A CA 1
ATOM 564 C C . GLN A 1 71 ? -10.270 -7.000 -6.424 1.00 97.69 71 GLN A C 1
ATOM 566 O O . GLN A 1 71 ? -9.884 -6.284 -7.341 1.00 97.69 71 GLN A O 1
ATOM 571 N N . ALA A 1 72 ? -11.200 -7.940 -6.625 1.00 98.50 72 ALA A N 1
ATOM 572 C CA . ALA A 1 72 ? -11.784 -8.184 -7.945 1.00 98.50 72 ALA A CA 1
ATOM 573 C C . ALA A 1 72 ? -12.611 -6.983 -8.436 1.00 98.50 72 ALA A C 1
ATOM 575 O O . ALA A 1 72 ? -12.467 -6.557 -9.580 1.00 98.50 72 ALA A O 1
ATOM 576 N N . ALA A 1 73 ? -13.437 -6.398 -7.562 1.00 98.50 73 ALA A N 1
ATOM 577 C CA . ALA A 1 73 ? -14.202 -5.192 -7.880 1.00 98.50 73 ALA A CA 1
ATOM 578 C C . ALA A 1 73 ? -13.277 -3.996 -8.118 1.00 98.50 73 ALA A C 1
ATOM 580 O O . ALA A 1 73 ? -13.437 -3.270 -9.096 1.00 98.50 73 ALA A O 1
ATOM 581 N N . TRP A 1 74 ? -12.258 -3.847 -7.274 1.00 98.19 74 TRP A N 1
ATOM 582 C CA . TRP A 1 74 ? -11.259 -2.798 -7.417 1.00 98.19 74 TRP A CA 1
ATOM 583 C C . TRP A 1 74 ? -10.531 -2.858 -8.768 1.00 98.19 74 TRP A C 1
ATOM 585 O O . TRP A 1 74 ? -10.420 -1.841 -9.450 1.00 98.19 74 TRP A O 1
ATOM 595 N N . ARG A 1 75 ? -10.120 -4.054 -9.209 1.00 98.62 75 ARG A N 1
ATOM 596 C CA . ARG A 1 75 ? -9.516 -4.272 -10.534 1.00 98.62 75 ARG A CA 1
ATOM 597 C C . ARG A 1 75 ? -10.454 -3.893 -11.673 1.00 98.62 75 ARG A C 1
ATOM 599 O O . ARG A 1 75 ? -10.005 -3.250 -12.614 1.00 98.62 75 ARG A O 1
ATOM 606 N N . ARG A 1 76 ? -11.743 -4.251 -11.588 1.00 98.69 76 ARG A N 1
ATOM 607 C CA . ARG A 1 76 ? -12.737 -3.868 -12.608 1.00 98.69 76 ARG A CA 1
ATOM 608 C C . ARG A 1 76 ? -12.868 -2.353 -12.726 1.00 98.69 76 ARG A C 1
ATOM 610 O O . ARG A 1 76 ? -12.871 -1.842 -13.838 1.00 98.69 76 ARG A O 1
ATOM 617 N N . VAL A 1 77 ? -12.921 -1.643 -11.597 1.00 98.56 77 VAL A N 1
ATOM 618 C CA . VAL A 1 77 ? -12.997 -0.173 -11.578 1.00 98.56 77 VAL A CA 1
ATOM 619 C C . VAL A 1 77 ? -11.746 0.450 -12.198 1.00 98.56 77 VAL A C 1
ATOM 621 O O . VAL A 1 77 ? -11.868 1.297 -13.078 1.00 98.56 77 VAL A O 1
ATOM 624 N N . VAL A 1 78 ? -10.550 0.006 -11.794 1.00 98.62 78 VAL A N 1
ATOM 625 C CA . VAL A 1 78 ? -9.287 0.519 -12.355 1.00 98.62 78 VAL A CA 1
ATOM 626 C C . VAL A 1 78 ? -9.189 0.221 -13.854 1.00 98.62 78 VAL A C 1
ATOM 628 O O . VAL A 1 78 ? -8.851 1.113 -14.625 1.00 98.62 78 VAL A O 1
ATOM 631 N N . GLY A 1 79 ? -9.525 -0.999 -14.281 1.00 98.75 79 GLY A N 1
ATOM 632 C CA . GLY A 1 79 ? -9.504 -1.388 -15.692 1.00 98.75 79 GLY A CA 1
ATOM 633 C C . GLY A 1 79 ? -10.469 -0.564 -16.545 1.00 98.75 79 GLY A C 1
ATOM 634 O O . GLY A 1 79 ? -10.073 -0.058 -17.592 1.00 98.75 79 GLY A O 1
ATOM 635 N N . LEU A 1 80 ? -11.703 -0.362 -16.073 1.00 98.81 80 LEU A N 1
ATOM 636 C CA . LEU A 1 80 ? -12.689 0.468 -16.763 1.00 98.81 80 LEU A CA 1
ATOM 637 C C . LEU A 1 80 ? -12.232 1.927 -16.863 1.00 98.81 80 LEU A C 1
ATOM 639 O O . LEU A 1 80 ? -12.338 2.522 -17.931 1.00 98.81 80 LEU A O 1
ATOM 643 N N . ALA A 1 81 ? -11.704 2.498 -15.777 1.00 98.75 81 ALA A N 1
ATOM 644 C CA . ALA A 1 81 ? -11.206 3.870 -15.779 1.00 98.75 81 ALA A CA 1
ATOM 645 C C . ALA A 1 81 ? -10.103 4.063 -16.832 1.00 98.75 81 ALA A C 1
ATOM 647 O O . ALA A 1 81 ? -10.191 4.979 -17.646 1.00 98.75 81 ALA A O 1
ATOM 648 N N . VAL A 1 82 ? -9.134 3.142 -16.892 1.00 98.50 82 VAL A N 1
ATOM 649 C CA . VAL A 1 82 ? -8.066 3.158 -17.905 1.00 98.50 82 VAL A CA 1
ATOM 650 C C . VAL A 1 82 ? -8.636 3.053 -19.321 1.00 98.50 82 VAL A C 1
ATOM 652 O O . VAL A 1 82 ? -8.292 3.866 -20.173 1.00 98.50 82 VAL A O 1
ATOM 655 N N . GLN A 1 83 ? -9.553 2.112 -19.573 1.00 98.69 83 GLN A N 1
ATOM 656 C CA . GLN A 1 83 ? -10.195 1.949 -20.887 1.00 98.69 83 GLN A CA 1
ATOM 657 C C . GLN A 1 83 ? -10.986 3.184 -21.336 1.00 98.69 83 GLN A C 1
ATOM 659 O O . GLN A 1 83 ? -11.160 3.405 -22.531 1.00 98.69 83 GLN A O 1
ATOM 664 N N . LYS A 1 84 ? -11.494 3.975 -20.387 1.00 98.69 84 LYS A N 1
ATOM 665 C CA . LYS A 1 84 ? -12.264 5.196 -20.651 1.00 98.69 84 LYS A CA 1
ATOM 666 C C . LYS A 1 84 ? -11.420 6.471 -20.616 1.00 98.69 84 LYS A C 1
ATOM 668 O O . LYS A 1 84 ? -11.984 7.550 -20.748 1.00 98.69 84 LYS A O 1
ATOM 673 N N . GLY A 1 85 ? -10.102 6.371 -20.432 1.00 98.31 85 GLY A N 1
ATOM 674 C CA . GLY A 1 85 ? -9.229 7.543 -20.324 1.00 98.31 85 GLY A CA 1
ATOM 675 C C . GLY A 1 85 ? -9.463 8.376 -19.056 1.00 98.31 85 GLY A C 1
ATOM 676 O O . GLY A 1 85 ? -9.130 9.556 -19.024 1.00 98.31 85 GLY A O 1
ATOM 677 N N . ILE A 1 86 ? -10.040 7.785 -18.005 1.00 98.75 86 ILE A N 1
ATOM 678 C CA . ILE A 1 86 ? -10.299 8.448 -16.723 1.00 98.75 86 ILE A CA 1
ATOM 679 C C . ILE A 1 86 ? -9.113 8.210 -15.787 1.00 98.75 86 ILE A C 1
ATOM 681 O O . ILE A 1 86 ? -8.773 7.074 -15.448 1.00 98.75 86 ILE A O 1
ATOM 685 N N . SER A 1 87 ? -8.498 9.299 -15.329 1.00 98.25 87 SER A N 1
ATOM 686 C CA . SER A 1 87 ? -7.348 9.245 -14.427 1.00 98.25 87 SER A CA 1
ATOM 687 C C . SER A 1 87 ? -7.755 8.804 -13.015 1.00 98.25 87 SER A C 1
ATOM 689 O O . SER A 1 87 ? -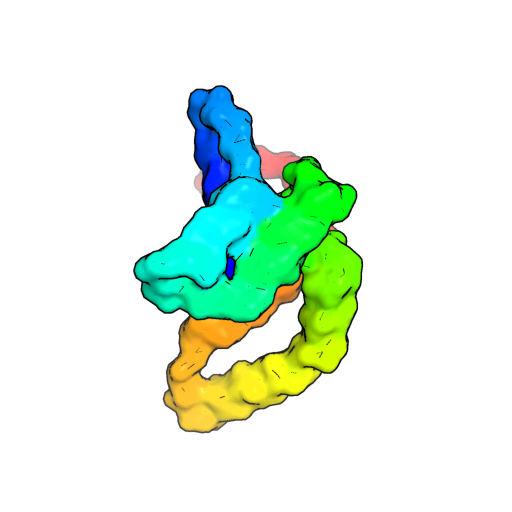8.595 9.433 -12.372 1.00 98.25 87 SER A O 1
ATOM 691 N N . VAL A 1 88 ? -7.140 7.727 -12.511 1.00 98.31 88 VAL A N 1
ATOM 692 C CA . VAL A 1 88 ? -7.387 7.169 -11.163 1.00 98.31 88 VAL A CA 1
ATOM 693 C C . VAL A 1 88 ? -6.087 6.876 -10.388 1.00 98.31 88 VAL A C 1
ATOM 695 O O . VAL A 1 88 ? -5.912 5.769 -9.871 1.00 98.31 88 VAL A O 1
ATOM 698 N N . PRO A 1 89 ? -5.157 7.845 -10.265 1.00 98.12 89 PRO A N 1
ATOM 699 C CA . PRO A 1 89 ? -3.786 7.604 -9.801 1.00 98.12 89 PRO A CA 1
ATOM 700 C C . PRO A 1 89 ? -3.723 6.997 -8.395 1.00 98.12 89 PRO A C 1
ATOM 702 O O . PRO A 1 89 ? -2.954 6.073 -8.145 1.00 98.12 89 PRO A O 1
ATOM 705 N N . GLY A 1 90 ? -4.580 7.450 -7.473 1.00 98.25 90 GLY A N 1
ATOM 706 C CA . GLY A 1 90 ? -4.621 6.906 -6.113 1.00 98.25 90 GLY A CA 1
ATOM 707 C C . GLY A 1 90 ? -5.083 5.444 -6.058 1.00 98.25 90 GLY A C 1
ATOM 708 O O . GLY A 1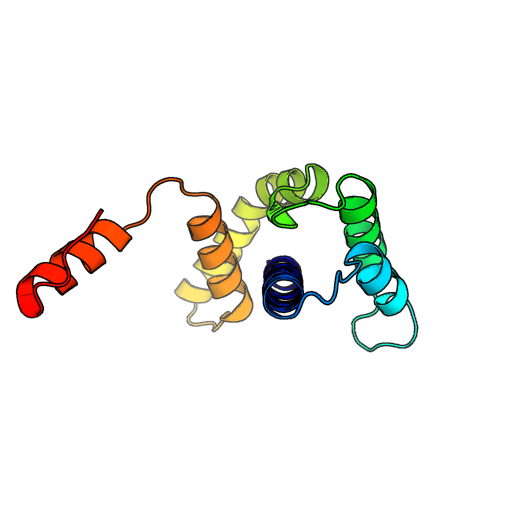 90 ? -4.543 4.651 -5.280 1.00 98.25 90 GLY A O 1
ATOM 709 N N . MET A 1 91 ? -6.055 5.066 -6.897 1.00 97.88 91 MET A N 1
ATOM 710 C CA . MET A 1 91 ? -6.563 3.692 -6.963 1.00 97.88 91 MET A CA 1
ATOM 711 C C . MET A 1 91 ? -5.582 2.769 -7.684 1.00 97.88 91 MET A C 1
ATOM 713 O O . MET A 1 91 ? -5.351 1.659 -7.206 1.00 97.88 91 MET A O 1
ATOM 717 N N . SER A 1 92 ? -4.998 3.217 -8.798 1.00 98.25 92 SER A N 1
ATOM 718 C CA . SER A 1 92 ? -4.038 2.427 -9.572 1.00 98.25 92 SER A CA 1
ATOM 719 C C . SER A 1 92 ? -2.741 2.204 -8.794 1.00 98.25 92 SER A C 1
ATOM 721 O O . SER A 1 92 ? -2.323 1.057 -8.653 1.00 98.25 92 SER A O 1
ATOM 723 N N . ALA A 1 93 ? -2.166 3.246 -8.183 1.00 98.44 93 ALA A N 1
ATOM 724 C CA . ALA A 1 93 ? -0.961 3.121 -7.361 1.00 98.44 93 ALA A CA 1
ATOM 725 C C . ALA A 1 93 ? -1.195 2.232 -6.131 1.00 98.44 93 ALA A C 1
ATOM 727 O O . ALA A 1 93 ? -0.364 1.394 -5.780 1.00 98.44 93 ALA A O 1
ATOM 728 N N . SER A 1 94 ? -2.359 2.356 -5.485 1.00 98.12 94 SER A N 1
ATOM 729 C CA . SER A 1 94 ? -2.712 1.487 -4.361 1.00 98.12 94 SER A CA 1
ATOM 730 C C . SER A 1 94 ? -2.819 0.015 -4.784 1.00 98.12 94 SER A C 1
ATOM 732 O O . SER A 1 94 ? -2.408 -0.857 -4.012 1.00 98.12 94 SER A O 1
ATOM 734 N N . LEU A 1 95 ? -3.350 -0.267 -5.983 1.00 98.19 95 LEU A N 1
ATOM 735 C CA . LEU A 1 95 ? -3.503 -1.626 -6.517 1.00 98.19 95 LEU A CA 1
ATOM 736 C C . LEU A 1 95 ? -2.144 -2.222 -6.874 1.00 98.19 95 LEU A C 1
ATOM 738 O O . LEU A 1 95 ? -1.855 -3.352 -6.485 1.00 98.19 95 LEU A O 1
ATOM 742 N N . GLN A 1 96 ? -1.292 -1.432 -7.528 1.00 97.81 96 GLN A N 1
ATOM 743 C CA . GLN A 1 96 ? 0.095 -1.793 -7.808 1.00 97.81 96 GLN A CA 1
ATOM 744 C C . GLN A 1 96 ? 0.853 -2.105 -6.516 1.00 97.81 96 GLN A C 1
ATOM 746 O O . GLN A 1 96 ? 1.486 -3.150 -6.424 1.00 97.81 96 GLN A O 1
ATOM 751 N N . TYR A 1 97 ? 0.729 -1.269 -5.480 1.00 97.44 97 TYR A N 1
ATOM 752 C CA . TYR A 1 97 ? 1.350 -1.532 -4.180 1.00 97.44 97 TYR A CA 1
ATOM 753 C C . TYR A 1 97 ? 0.875 -2.851 -3.558 1.00 97.44 97 TYR A C 1
ATOM 755 O O . TYR A 1 97 ? 1.693 -3.626 -3.070 1.00 97.44 97 TYR A O 1
ATOM 763 N N . PHE A 1 98 ? -0.433 -3.128 -3.591 1.00 97.31 98 PHE A N 1
ATOM 764 C CA . PHE A 1 98 ? -0.982 -4.391 -3.094 1.00 97.31 98 PHE A CA 1
ATOM 765 C C . PHE A 1 98 ? -0.422 -5.600 -3.860 1.00 97.31 98 PHE A C 1
ATOM 767 O O . PHE A 1 98 ? -0.009 -6.580 -3.242 1.00 97.31 98 PHE A O 1
ATOM 774 N N . ASP A 1 99 ? -0.375 -5.523 -5.192 1.00 97.69 99 ASP A N 1
ATOM 775 C CA . ASP A 1 99 ? 0.140 -6.597 -6.043 1.00 97.69 99 ASP A CA 1
ATOM 776 C C . ASP A 1 99 ? 1.645 -6.817 -5.898 1.00 97.69 99 ASP A C 1
ATOM 778 O O . ASP A 1 99 ? 2.086 -7.966 -5.902 1.00 97.69 99 ASP A O 1
ATOM 782 N N . THR A 1 100 ? 2.415 -5.746 -5.724 1.00 96.88 100 THR A N 1
ATOM 783 C CA . THR A 1 100 ? 3.849 -5.814 -5.438 1.00 96.88 100 THR A CA 1
ATOM 784 C C . THR A 1 100 ? 4.096 -6.435 -4.067 1.00 96.88 100 THR A C 1
ATOM 786 O O . THR A 1 100 ? 4.884 -7.365 -3.947 1.00 96.88 100 THR A O 1
ATOM 789 N N . TYR A 1 101 ? 3.388 -5.977 -3.031 1.00 96.00 101 TYR A N 1
ATOM 790 C CA . TYR A 1 101 ? 3.647 -6.404 -1.655 1.00 96.00 101 TYR A CA 1
ATOM 791 C C . TYR A 1 101 ? 3.333 -7.886 -1.404 1.00 96.00 101 TYR A C 1
ATOM 793 O O . TYR A 1 101 ? 3.984 -8.527 -0.588 1.00 96.00 101 TYR A O 1
ATOM 801 N N . ARG A 1 102 ? 2.337 -8.451 -2.098 1.00 95.12 102 ARG A N 1
ATOM 802 C CA . ARG A 1 102 ? 1.922 -9.855 -1.914 1.00 95.12 102 ARG A CA 1
ATOM 803 C C . ARG A 1 102 ? 2.720 -10.868 -2.745 1.00 95.12 102 ARG A C 1
ATOM 805 O O . ARG A 1 102 ? 2.411 -12.057 -2.691 1.00 95.12 102 ARG A O 1
ATOM 812 N N . ARG A 1 103 ? 3.663 -10.424 -3.582 1.00 95.69 103 ARG A N 1
ATOM 813 C CA . ARG A 1 103 ? 4.480 -11.310 -4.424 1.00 95.69 103 ARG A CA 1
ATOM 814 C C . ARG A 1 103 ? 5.802 -11.622 -3.735 1.00 95.69 103 ARG A C 1
ATOM 816 O O . ARG A 1 103 ? 6.528 -10.716 -3.355 1.00 95.69 103 ARG A O 1
ATOM 823 N N . SER A 1 104 ? 6.143 -12.907 -3.659 1.00 96.25 104 SER A N 1
ATOM 824 C CA . SER A 1 104 ? 7.448 -13.363 -3.161 1.00 96.25 104 SER A CA 1
ATOM 825 C C . SER A 1 104 ? 8.593 -13.089 -4.139 1.00 96.25 104 SER A C 1
ATOM 827 O O . SER A 1 104 ? 9.729 -12.914 -3.717 1.00 96.25 104 SER A O 1
ATOM 829 N N . ARG A 1 105 ? 8.304 -13.050 -5.446 1.00 96.56 105 ARG A N 1
ATOM 830 C CA . ARG A 1 105 ? 9.265 -12.720 -6.504 1.00 96.56 105 ARG A CA 1
ATOM 831 C C . ARG A 1 105 ? 8.762 -11.540 -7.325 1.00 96.56 105 ARG A C 1
ATOM 833 O O . ARG A 1 105 ? 7.656 -11.576 -7.873 1.00 96.56 105 ARG A O 1
ATOM 840 N N . LEU A 1 106 ? 9.593 -10.509 -7.407 1.00 97.56 106 LEU A N 1
ATOM 841 C CA . LEU A 1 106 ? 9.374 -9.297 -8.190 1.00 97.56 106 LEU A CA 1
ATOM 842 C C . LEU A 1 106 ? 10.371 -9.244 -9.353 1.00 97.56 106 LEU A C 1
ATOM 844 O O . LEU A 1 106 ? 11.442 -9.838 -9.245 1.00 97.56 106 LEU A O 1
ATOM 848 N N . PRO A 1 107 ? 10.076 -8.490 -10.426 1.00 97.00 107 PRO A N 1
ATOM 849 C CA . PRO A 1 107 ? 10.983 -8.331 -11.566 1.00 97.00 107 PRO A CA 1
ATOM 850 C C . PRO A 1 107 ? 12.251 -7.506 -11.247 1.00 97.00 107 PRO A C 1
ATOM 852 O O . PRO A 1 107 ? 12.954 -7.067 -12.154 1.00 97.00 107 PRO A O 1
ATOM 855 N N . ALA A 1 108 ? 12.560 -7.281 -9.963 1.00 97.31 108 ALA A N 1
ATOM 856 C CA . ALA A 1 108 ? 13.776 -6.605 -9.520 1.00 97.31 108 ALA A CA 1
ATOM 857 C C . ALA A 1 108 ? 15.049 -7.378 -9.906 1.00 97.31 108 ALA A C 1
ATOM 859 O O . ALA A 1 108 ? 16.102 -6.768 -10.036 1.00 97.31 108 ALA A O 1
ATOM 860 N N . ASN A 1 109 ? 14.948 -8.685 -10.170 1.00 96.75 109 ASN A N 1
ATOM 861 C CA . ASN A 1 109 ? 16.043 -9.490 -10.713 1.00 96.75 109 ASN A CA 1
ATOM 862 C C . ASN A 1 109 ? 16.564 -8.945 -12.056 1.00 96.75 109 ASN A C 1
ATOM 864 O O . ASN A 1 109 ? 17.771 -8.910 -12.272 1.00 96.75 109 ASN A O 1
ATOM 868 N N . LEU A 1 110 ? 15.677 -8.469 -12.940 1.00 97.81 110 LEU A N 1
ATOM 869 C CA . LEU A 1 110 ? 16.100 -7.860 -14.203 1.00 97.81 110 LEU A CA 1
ATOM 870 C C . LEU A 1 110 ? 16.801 -6.519 -13.964 1.00 97.81 110 LEU A C 1
ATOM 872 O O . LEU A 1 110 ? 17.813 -6.238 -14.596 1.00 97.81 110 LEU A O 1
ATOM 876 N N . VAL A 1 111 ? 16.297 -5.717 -13.023 1.00 97.62 111 VAL A N 1
ATOM 877 C CA . VAL A 1 111 ? 16.926 -4.444 -12.636 1.00 97.62 111 VAL A CA 1
ATOM 878 C C . VAL A 1 111 ? 18.322 -4.686 -12.059 1.00 97.62 111 VAL A C 1
ATOM 880 O O . VAL A 1 111 ? 19.262 -3.984 -12.420 1.00 97.62 111 VAL A O 1
ATOM 883 N N . GLN A 1 112 ? 18.482 -5.699 -11.205 1.00 98.25 112 GLN A N 1
ATOM 884 C CA . GLN A 1 112 ? 19.782 -6.098 -10.668 1.00 98.25 112 GLN A CA 1
ATOM 885 C C . GLN A 1 112 ? 20.755 -6.520 -11.776 1.00 98.25 112 GLN A C 1
ATOM 887 O O . GLN A 1 112 ? 21.871 -6.009 -11.817 1.00 98.25 112 GLN A O 1
ATOM 892 N N . ALA A 1 113 ? 20.314 -7.355 -12.723 1.00 98.12 113 ALA A N 1
ATOM 893 C CA . ALA A 1 113 ? 21.135 -7.759 -13.865 1.00 98.12 113 ALA A CA 1
ATOM 894 C C . ALA A 1 113 ? 21.542 -6.567 -14.750 1.00 98.12 113 ALA A C 1
ATOM 896 O O . ALA A 1 113 ? 22.688 -6.477 -15.180 1.00 98.12 113 ALA A O 1
ATOM 897 N N . GLN A 1 114 ? 20.629 -5.619 -14.992 1.00 98.50 114 GLN A N 1
ATOM 898 C CA . GLN A 1 114 ? 20.931 -4.396 -15.744 1.00 98.50 114 GLN A CA 1
ATOM 899 C C . GLN A 1 114 ? 22.002 -3.557 -15.042 1.00 98.50 114 GLN A C 1
ATOM 901 O O . GLN A 1 114 ? 22.956 -3.134 -15.688 1.00 98.50 114 GLN A O 1
ATOM 906 N N . ARG A 1 115 ? 21.861 -3.341 -13.728 1.00 98.31 115 ARG A N 1
ATOM 907 C CA . ARG A 1 115 ? 22.832 -2.593 -12.915 1.00 98.31 115 ARG A CA 1
ATOM 908 C C . ARG A 1 115 ? 24.212 -3.233 -12.955 1.00 98.31 115 ARG A C 1
ATOM 910 O O . ARG A 1 115 ? 25.205 -2.531 -13.111 1.00 98.31 115 ARG A O 1
ATOM 917 N N . ASP A 1 116 ? 24.274 -4.550 -12.833 1.00 98.31 116 ASP A N 1
ATOM 918 C CA . ASP A 1 116 ? 25.541 -5.263 -12.916 1.00 98.31 116 ASP A CA 1
ATOM 919 C C . ASP A 1 116 ? 26.179 -5.127 -14.306 1.00 98.31 116 ASP A C 1
ATOM 921 O O . ASP A 1 116 ? 27.352 -4.780 -14.410 1.00 98.31 116 ASP A O 1
ATOM 925 N N . TYR A 1 117 ? 25.379 -5.250 -15.371 1.00 97.94 117 TYR A N 1
ATOM 926 C CA . TYR A 1 117 ? 25.854 -5.148 -16.751 1.00 97.94 117 TYR A CA 1
ATOM 927 C C . TYR A 1 117 ? 26.559 -3.818 -17.065 1.00 97.94 117 TYR A C 1
ATOM 929 O O . TYR A 1 117 ? 27.624 -3.825 -17.676 1.00 97.94 117 TYR A O 1
ATOM 937 N N . PHE A 1 118 ? 25.984 -2.671 -16.679 1.00 97.44 118 PHE A N 1
ATOM 938 C CA . PHE A 1 118 ? 26.577 -1.363 -17.007 1.00 97.44 118 PHE A CA 1
ATOM 939 C C . PHE A 1 118 ? 27.512 -0.804 -15.925 1.00 97.44 118 PHE A C 1
ATOM 941 O O . PHE A 1 118 ? 28.214 0.170 -16.193 1.00 97.44 118 PHE A O 1
ATOM 948 N N . GLY A 1 119 ? 27.488 -1.351 -14.704 1.00 97.88 119 GLY A N 1
ATOM 949 C CA . GLY A 1 119 ? 28.107 -0.716 -13.536 1.00 97.88 119 GLY A CA 1
ATOM 950 C C . GLY A 1 119 ? 28.829 -1.648 -12.566 1.00 97.88 119 GLY A C 1
ATOM 951 O O . GLY A 1 119 ? 29.246 -1.169 -11.515 1.00 97.88 119 GLY A O 1
ATOM 952 N N . ALA A 1 120 ? 28.962 -2.945 -12.876 1.00 95.12 120 ALA A N 1
ATOM 953 C CA . ALA A 1 120 ? 29.616 -3.949 -12.024 1.00 95.12 120 ALA A CA 1
ATOM 954 C C . ALA A 1 120 ? 29.127 -3.912 -10.560 1.00 95.12 120 ALA A C 1
ATOM 956 O O . ALA A 1 120 ? 29.900 -4.035 -9.609 1.00 95.12 120 ALA A O 1
ATOM 957 N N . HIS A 1 121 ? 27.824 -3.672 -10.380 1.00 97.31 121 HIS A N 1
ATOM 958 C CA . HIS A 1 121 ? 27.198 -3.468 -9.076 1.00 97.31 121 HIS A CA 1
ATOM 959 C C . HIS A 1 121 ? 27.040 -4.742 -8.238 1.00 97.31 121 HIS A C 1
ATOM 961 O O . HIS A 1 121 ? 26.681 -4.600 -7.070 1.00 97.31 121 HIS A O 1
ATOM 967 N N . THR A 1 122 ? 27.276 -5.923 -8.823 1.00 95.94 122 THR A N 1
ATOM 968 C CA . THR A 1 122 ? 26.978 -7.252 -8.269 1.00 95.94 122 THR A CA 1
ATOM 969 C C . THR A 1 122 ? 25.500 -7.419 -7.866 1.00 95.94 122 THR A C 1
ATOM 971 O O . THR A 1 122 ? 24.703 -6.471 -7.886 1.00 95.94 122 THR A O 1
ATOM 974 N N . TYR A 1 123 ? 25.054 -8.649 -7.589 1.00 94.12 123 TYR A N 1
ATOM 975 C CA . TYR A 1 123 ? 23.684 -8.907 -7.130 1.00 94.12 123 TYR A CA 1
ATOM 976 C C . TYR A 1 123 ? 23.540 -10.223 -6.355 1.00 94.12 123 TYR A C 1
ATOM 978 O O . TYR A 1 123 ? 24.358 -11.129 -6.499 1.00 94.12 123 TYR A O 1
ATOM 986 N N . GLU A 1 124 ? 22.459 -10.296 -5.571 1.00 86.62 124 GLU A N 1
ATOM 987 C CA . GLU A 1 124 ? 21.917 -11.477 -4.880 1.00 86.62 124 GLU A CA 1
ATOM 988 C C . GLU A 1 124 ? 20.470 -11.734 -5.336 1.00 86.62 124 GLU A C 1
ATOM 990 O O . GLU A 1 124 ? 19.798 -10.756 -5.760 1.00 86.62 124 GLU A O 1
#

Radius of gyration: 18.01 Å; chains: 1; bounding box: 44×30×41 Å